Protein AF-A0A7S0L2I3-F1 (afdb_monomer)

Sequence (133 aa):
MQHALADGSLGLLPMLEPYPMIDAAAFERQWSSNMSRLLLLTAPLSGTQPPSPDDTEIALTHSGLMCIAAGAVGNTHKSYFAAQLRGSGEWLMLELLLVWEERHVQATFRSDSLSWLQPLADHFSPVLGRILG

Structure (mmCIF, N/CA/C/O backbone):
data_AF-A0A7S0L2I3-F1
#
_entry.id   AF-A0A7S0L2I3-F1
#
loop_
_atom_site.group_PDB
_atom_site.id
_atom_site.type_symbol
_atom_site.label_atom_id
_atom_site.label_alt_id
_atom_site.label_comp_id
_atom_site.label_asym_id
_atom_site.label_entity_id
_atom_site.label_seq_id
_atom_site.pdbx_PDB_ins_code
_atom_site.Cartn_x
_atom_site.Cartn_y
_atom_site.Cartn_z
_atom_site.occupancy
_atom_site.B_iso_or_equiv
_atom_site.auth_seq_id
_atom_site.auth_comp_id
_atom_site.auth_asym_id
_atom_site.auth_atom_id
_atom_site.pdbx_PDB_model_num
ATOM 1 N N . MET A 1 1 ? 41.884 10.324 9.939 1.00 45.31 1 MET A N 1
ATOM 2 C CA . MET A 1 1 ? 40.418 10.284 10.114 1.00 45.31 1 MET A CA 1
ATOM 3 C C . MET A 1 1 ? 39.819 11.340 9.209 1.00 45.31 1 MET A C 1
ATOM 5 O O . MET A 1 1 ? 39.859 12.513 9.547 1.00 45.31 1 MET A O 1
ATOM 9 N N . GLN A 1 2 ? 39.367 10.940 8.027 1.00 36.47 2 GLN A N 1
ATOM 10 C CA . GLN A 1 2 ? 38.611 11.799 7.123 1.00 36.47 2 GLN A CA 1
ATOM 11 C C . GLN A 1 2 ? 37.242 11.146 6.965 1.00 36.47 2 GLN A C 1
ATOM 13 O O . GLN A 1 2 ? 37.146 9.987 6.568 1.00 36.47 2 GLN A O 1
ATOM 18 N N . HIS A 1 3 ? 36.218 11.877 7.397 1.00 36.16 3 HIS A N 1
ATOM 19 C CA . HIS A 1 3 ? 34.817 11.549 7.191 1.00 36.16 3 HIS A CA 1
ATOM 20 C C . HIS A 1 3 ? 34.554 11.485 5.684 1.00 36.16 3 HIS A C 1
ATOM 22 O O . HIS A 1 3 ? 34.660 12.499 4.998 1.00 36.16 3 HIS A O 1
ATOM 28 N N . ALA A 1 4 ? 34.218 10.299 5.179 1.00 36.53 4 ALA A N 1
ATOM 29 C CA . ALA A 1 4 ? 33.563 10.175 3.889 1.00 36.53 4 ALA A CA 1
ATOM 30 C C . ALA A 1 4 ? 32.112 10.626 4.082 1.00 36.53 4 ALA A C 1
ATOM 32 O O . ALA A 1 4 ? 31.338 9.999 4.807 1.00 36.53 4 ALA A O 1
ATOM 33 N N . LEU A 1 5 ? 31.799 11.779 3.498 1.00 38.84 5 LEU A N 1
ATOM 34 C CA . LEU A 1 5 ? 30.451 12.296 3.339 1.00 38.84 5 LEU A CA 1
ATOM 35 C C . LEU A 1 5 ? 29.642 11.242 2.579 1.00 38.84 5 LEU A C 1
ATOM 37 O O . LEU A 1 5 ? 30.024 10.845 1.481 1.00 38.84 5 LEU A O 1
ATOM 41 N N . ALA A 1 6 ? 28.556 10.766 3.187 1.00 41.12 6 ALA A N 1
ATOM 42 C CA . ALA A 1 6 ? 27.534 10.035 2.462 1.00 41.12 6 ALA A CA 1
ATOM 43 C C . ALA A 1 6 ? 26.970 11.000 1.416 1.00 41.12 6 ALA A C 1
ATOM 45 O O . ALA A 1 6 ? 26.304 11.977 1.761 1.00 41.12 6 ALA A O 1
ATOM 46 N N . ASP A 1 7 ? 27.341 10.760 0.161 1.00 40.88 7 ASP A N 1
ATOM 47 C CA . ASP A 1 7 ? 26.858 11.481 -1.004 1.00 40.88 7 ASP A CA 1
ATOM 48 C C . ASP A 1 7 ? 25.332 11.404 -1.014 1.00 40.88 7 ASP A C 1
ATOM 50 O O . ASP A 1 7 ? 24.726 10.356 -1.257 1.00 40.88 7 ASP A O 1
ATOM 54 N N . GLY A 1 8 ? 24.713 12.532 -0.678 1.00 39.09 8 GLY A N 1
ATOM 55 C CA . GLY A 1 8 ? 23.286 12.738 -0.780 1.00 39.09 8 GLY A CA 1
ATOM 56 C C . GLY A 1 8 ? 22.892 12.730 -2.247 1.00 39.09 8 GLY A C 1
ATOM 57 O O . GLY A 1 8 ? 22.777 13.783 -2.870 1.00 39.09 8 GLY A O 1
ATOM 58 N N . SER A 1 9 ? 22.606 11.547 -2.788 1.00 41.06 9 SER A N 1
ATOM 59 C CA . SER A 1 9 ? 21.594 11.468 -3.830 1.00 41.06 9 SER A CA 1
ATOM 60 C C . SER A 1 9 ? 20.286 11.929 -3.200 1.00 41.06 9 SER A C 1
ATOM 62 O O . SER A 1 9 ? 19.519 11.135 -2.663 1.00 41.06 9 SER A O 1
ATOM 64 N N . LEU A 1 10 ? 19.988 13.221 -3.343 1.00 42.81 10 LEU A N 1
ATOM 65 C CA . LEU A 1 10 ? 18.621 13.675 -3.588 1.00 42.81 10 LEU A CA 1
ATOM 66 C C . LEU A 1 10 ? 18.194 13.089 -4.946 1.00 42.81 10 LEU A C 1
ATOM 68 O O . LEU A 1 10 ? 18.006 13.801 -5.929 1.00 42.81 10 LEU A O 1
ATOM 72 N N . GLY A 1 11 ? 18.177 11.758 -5.028 1.00 53.66 11 GLY A N 1
ATOM 73 C CA . GLY A 1 11 ? 17.755 11.016 -6.193 1.00 53.66 11 GLY A CA 1
ATOM 74 C C . GLY A 1 11 ? 16.285 11.321 -6.363 1.00 53.66 11 GLY A C 1
ATOM 75 O O . GLY A 1 11 ? 15.505 11.151 -5.426 1.00 53.66 11 GLY A O 1
ATOM 76 N N . LEU A 1 12 ? 15.923 11.841 -7.531 1.00 73.88 12 LEU A N 1
ATOM 77 C CA . LEU A 1 12 ? 14.529 12.009 -7.907 1.00 73.88 12 LEU A CA 1
ATOM 78 C C . LEU A 1 12 ? 13.804 10.691 -7.606 1.00 73.88 12 LEU A C 1
ATOM 80 O O . LEU A 1 12 ? 14.262 9.630 -8.036 1.00 73.88 12 LEU A O 1
ATOM 84 N N . LEU A 1 13 ? 12.720 10.762 -6.829 1.00 79.75 13 LEU A N 1
ATOM 85 C CA . LEU A 1 13 ? 11.869 9.600 -6.585 1.00 79.75 13 LEU A CA 1
ATOM 86 C C . LEU A 1 13 ? 11.476 8.983 -7.935 1.00 79.75 13 LEU A C 1
ATOM 88 O O . LEU A 1 13 ? 11.249 9.729 -8.898 1.00 79.75 13 LEU A O 1
ATOM 92 N N . PRO A 1 14 ? 11.398 7.645 -8.030 1.00 81.69 14 PRO A N 1
ATOM 93 C CA . PRO A 1 14 ? 11.017 7.011 -9.274 1.00 81.69 14 PRO A CA 1
ATOM 94 C C . PRO A 1 14 ? 9.600 7.466 -9.617 1.00 81.69 14 PRO A C 1
ATOM 96 O O . PRO A 1 14 ? 8.718 7.529 -8.758 1.00 81.69 14 PRO A O 1
ATOM 99 N N . MET A 1 15 ? 9.385 7.819 -10.882 1.00 89.38 15 MET A N 1
ATOM 100 C CA . MET A 1 15 ? 8.047 8.160 -11.345 1.00 89.38 15 MET A CA 1
ATOM 101 C C . MET A 1 15 ? 7.156 6.921 -11.271 1.00 89.38 15 MET A C 1
ATOM 103 O O . MET A 1 15 ? 7.608 5.817 -11.567 1.00 89.38 15 MET A O 1
ATOM 107 N N . LEU A 1 16 ? 5.884 7.108 -10.929 1.00 91.94 16 LEU A N 1
ATOM 108 C CA . LEU A 1 16 ? 4.892 6.039 -10.978 1.00 91.94 16 LEU A CA 1
ATOM 109 C C . LEU A 1 16 ? 4.230 5.986 -12.360 1.00 91.94 16 LEU A C 1
ATOM 111 O O . LEU A 1 16 ? 4.097 7.002 -13.064 1.00 91.94 16 LEU A O 1
ATOM 115 N N . GLU A 1 17 ? 3.826 4.790 -12.772 1.00 93.38 17 GLU A N 1
ATOM 116 C CA . GLU A 1 17 ? 2.924 4.631 -13.907 1.00 93.38 17 GLU A CA 1
ATOM 117 C C . GLU A 1 17 ? 1.564 5.268 -13.579 1.00 93.38 17 GLU A C 1
ATOM 119 O O . GLU A 1 17 ? 1.071 5.100 -12.466 1.00 93.38 17 GLU A O 1
ATOM 124 N N . PRO A 1 18 ? 0.949 6.021 -14.509 1.00 86.38 18 PRO A N 1
ATOM 125 C CA . PRO A 1 18 ? -0.292 6.744 -14.229 1.00 86.38 18 PRO A CA 1
ATOM 126 C C . PRO A 1 18 ? -1.515 5.820 -14.153 1.00 86.38 18 PRO A C 1
ATOM 128 O O . PRO A 1 18 ? -2.499 6.167 -13.509 1.00 86.38 18 PRO A O 1
ATOM 131 N N . TYR A 1 19 ? -1.456 4.660 -14.814 1.00 85.25 19 TYR A N 1
ATOM 132 C CA . TYR A 1 19 ? -2.542 3.680 -14.887 1.00 85.25 19 TYR A CA 1
ATOM 133 C C . TYR A 1 19 ? -1.976 2.254 -14.809 1.00 85.25 19 TYR A C 1
ATOM 135 O O . TYR A 1 19 ? -2.010 1.523 -15.804 1.00 85.25 19 TYR A O 1
ATOM 143 N N . PRO A 1 20 ? -1.381 1.859 -13.669 1.00 88.44 20 PRO A N 1
ATOM 144 C CA . PRO A 1 20 ? -0.903 0.497 -13.505 1.00 88.44 20 PRO A CA 1
ATOM 145 C C . PRO A 1 20 ? -2.100 -0.461 -13.542 1.00 88.44 20 PRO A C 1
ATOM 147 O O . PRO A 1 20 ? -3.135 -0.194 -12.939 1.00 88.44 20 PRO A O 1
ATOM 150 N N . MET A 1 21 ? -1.962 -1.579 -14.252 1.00 90.00 21 MET A N 1
ATOM 151 C CA . MET A 1 21 ? -3.016 -2.588 -14.367 1.00 90.00 21 MET A CA 1
ATOM 152 C C . MET A 1 21 ? -2.549 -3.874 -13.690 1.00 90.00 21 MET A C 1
ATOM 154 O O . MET A 1 21 ? -1.683 -4.575 -14.212 1.00 90.00 21 MET A O 1
ATOM 158 N N . ILE A 1 22 ? -3.126 -4.186 -12.531 1.00 93.56 22 ILE A N 1
ATOM 159 C CA . ILE A 1 22 ? -2.910 -5.448 -11.819 1.00 93.56 22 ILE A CA 1
ATOM 160 C C . ILE A 1 22 ? -4.251 -5.962 -11.294 1.00 93.56 22 ILE A C 1
ATOM 162 O O . ILE A 1 22 ? -5.024 -5.214 -10.700 1.00 93.56 22 ILE A O 1
ATOM 166 N N . ASP A 1 23 ? -4.555 -7.233 -11.555 1.00 94.25 23 ASP A N 1
ATOM 167 C CA . ASP A 1 23 ? -5.736 -7.882 -10.985 1.00 94.25 23 ASP A CA 1
ATOM 168 C C . ASP A 1 23 ? -5.452 -8.416 -9.570 1.00 94.25 23 ASP A C 1
ATOM 170 O O . ASP A 1 23 ? -4.298 -8.568 -9.162 1.00 94.25 23 ASP A O 1
ATOM 174 N N . ALA A 1 24 ? -6.507 -8.721 -8.811 1.00 94.06 24 ALA A N 1
ATOM 175 C CA . ALA A 1 24 ? -6.379 -9.177 -7.426 1.00 94.06 24 ALA A CA 1
ATOM 176 C C . ALA A 1 24 ? -5.544 -10.465 -7.282 1.00 94.06 24 ALA A C 1
ATOM 178 O O . ALA A 1 24 ? -4.769 -10.595 -6.336 1.00 94.06 24 ALA A O 1
ATOM 179 N N . ALA A 1 25 ? -5.646 -11.400 -8.231 1.00 95.94 25 ALA A N 1
ATOM 180 C CA . ALA A 1 25 ? -4.899 -12.655 -8.178 1.00 95.94 25 ALA A CA 1
ATOM 181 C C . ALA A 1 25 ? -3.407 -12.438 -8.481 1.00 95.94 25 ALA A C 1
ATOM 183 O O . ALA A 1 25 ? -2.543 -13.087 -7.892 1.00 95.94 25 ALA A O 1
ATOM 184 N N . ALA A 1 26 ? -3.084 -11.535 -9.407 1.00 95.06 26 ALA A N 1
ATOM 185 C CA . ALA A 1 26 ? -1.724 -11.104 -9.694 1.00 95.06 26 ALA A CA 1
ATOM 186 C C . ALA A 1 26 ? -1.123 -10.341 -8.512 1.00 95.06 26 ALA A C 1
ATOM 188 O O . ALA A 1 26 ? 0.011 -10.634 -8.132 1.00 95.06 26 ALA A O 1
ATOM 189 N N . PHE A 1 27 ? -1.896 -9.449 -7.887 1.00 96.00 27 PHE A N 1
ATOM 190 C CA . PHE A 1 27 ? -1.497 -8.766 -6.661 1.00 96.00 27 PHE A CA 1
ATOM 191 C C . PHE A 1 27 ? -1.168 -9.766 -5.552 1.00 96.00 27 PHE A C 1
ATOM 193 O O . PHE A 1 27 ? -0.095 -9.690 -4.968 1.00 96.00 27 PHE A O 1
ATOM 200 N N . GLU A 1 28 ? -2.034 -10.746 -5.290 1.00 95.81 28 GLU A N 1
ATOM 201 C CA . GLU A 1 28 ? -1.813 -11.738 -4.232 1.00 95.81 28 GLU A CA 1
ATOM 202 C C . GLU A 1 28 ? -0.553 -12.584 -4.471 1.00 95.81 28 GLU A C 1
ATOM 204 O O . GLU A 1 28 ? 0.225 -12.831 -3.539 1.00 95.81 28 GLU A O 1
ATOM 209 N N . ARG A 1 29 ? -0.299 -12.978 -5.727 1.00 94.94 29 ARG A N 1
ATOM 210 C CA . ARG A 1 29 ? 0.951 -13.654 -6.109 1.00 94.94 29 ARG A CA 1
ATOM 211 C C . ARG A 1 29 ? 2.167 -12.773 -5.825 1.00 94.94 29 ARG A C 1
ATOM 213 O O . ARG A 1 29 ? 3.109 -13.250 -5.193 1.00 94.94 29 ARG A O 1
ATOM 220 N N . GLN A 1 30 ? 2.123 -11.506 -6.238 1.00 93.38 30 GLN A N 1
ATOM 221 C CA . GLN A 1 30 ? 3.228 -10.561 -6.062 1.00 93.38 30 GLN A CA 1
ATOM 222 C C . GLN A 1 30 ? 3.472 -10.218 -4.590 1.00 93.38 30 GLN A C 1
ATOM 224 O O . GLN A 1 30 ? 4.609 -10.134 -4.120 1.00 93.38 30 GLN A O 1
ATOM 229 N N . TRP A 1 31 ? 2.395 -10.052 -3.830 1.00 93.69 31 TRP A N 1
ATOM 230 C CA . TRP A 1 31 ? 2.439 -9.823 -2.397 1.00 93.69 31 TRP A CA 1
ATOM 231 C C . TRP A 1 31 ? 3.146 -10.984 -1.706 1.00 93.69 31 TRP A C 1
ATOM 233 O O . TRP A 1 31 ? 4.085 -10.773 -0.935 1.00 93.69 31 TRP A O 1
ATOM 243 N N . SER A 1 32 ? 2.743 -12.214 -2.028 1.00 92.69 32 SER A N 1
ATOM 244 C CA . SER A 1 32 ? 3.279 -13.439 -1.432 1.00 92.69 32 SER A CA 1
ATOM 245 C C . SER A 1 32 ? 4.737 -13.711 -1.811 1.00 92.69 32 SER A C 1
ATOM 247 O O . SER A 1 32 ? 5.493 -14.214 -0.983 1.00 92.69 32 SER A O 1
ATOM 249 N N . SER A 1 33 ? 5.182 -13.344 -3.017 1.00 89.25 33 SER A N 1
ATOM 250 C CA . SER A 1 33 ? 6.585 -13.518 -3.419 1.00 89.25 33 SER A CA 1
ATOM 251 C C . SER A 1 33 ? 7.549 -12.564 -2.707 1.00 89.25 33 SER A C 1
ATOM 253 O O . SER A 1 33 ? 8.735 -12.864 -2.591 1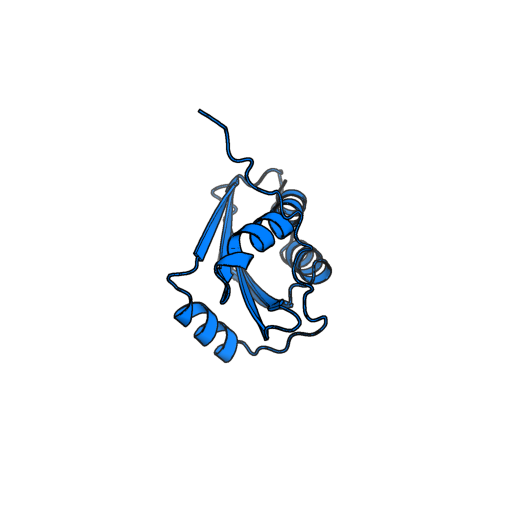.00 89.25 33 SER A O 1
ATOM 255 N N . ASN A 1 34 ? 7.052 -11.439 -2.186 1.00 83.81 34 ASN A N 1
ATOM 256 C CA . ASN A 1 34 ? 7.863 -10.373 -1.592 1.00 83.81 34 ASN A CA 1
ATOM 257 C C . ASN A 1 34 ? 7.903 -10.388 -0.053 1.00 83.81 34 ASN A C 1
ATOM 259 O O . ASN A 1 34 ? 8.139 -9.357 0.577 1.00 83.81 34 ASN A O 1
ATOM 263 N N . MET A 1 35 ? 7.706 -11.548 0.586 1.00 73.88 35 MET A N 1
ATOM 264 C CA . MET A 1 35 ? 7.694 -11.645 2.056 1.00 73.88 35 MET A CA 1
ATOM 265 C C . MET A 1 35 ? 9.004 -11.224 2.735 1.00 73.88 35 MET A C 1
ATOM 267 O O . MET A 1 35 ? 8.966 -10.807 3.883 1.00 73.88 35 MET A O 1
ATOM 271 N N . SER A 1 36 ? 10.156 -11.307 2.065 1.00 76.00 36 SER A N 1
ATOM 272 C CA . SER A 1 36 ? 11.451 -10.881 2.624 1.00 76.00 36 SER A CA 1
ATOM 273 C C . SER A 1 36 ? 11.785 -9.404 2.370 1.00 76.00 36 SER A C 1
ATOM 275 O O . SER A 1 36 ? 12.818 -8.926 2.833 1.00 76.00 36 SER A O 1
ATOM 277 N N . ARG A 1 37 ? 10.929 -8.676 1.640 1.00 86.06 37 ARG A N 1
ATOM 278 C CA . ARG A 1 37 ? 11.142 -7.286 1.204 1.00 86.06 37 ARG A CA 1
ATOM 279 C C . ARG A 1 37 ? 10.022 -6.397 1.731 1.00 86.06 37 ARG A C 1
ATOM 281 O O . ARG A 1 37 ? 9.261 -5.819 0.957 1.00 86.06 37 ARG A O 1
ATOM 288 N N . LEU A 1 38 ? 9.898 -6.354 3.057 1.00 93.50 38 LEU A N 1
ATOM 289 C CA . LEU A 1 38 ? 8.824 -5.650 3.750 1.00 93.50 38 LEU A CA 1
ATOM 290 C C . LEU A 1 38 ? 9.359 -4.507 4.612 1.00 93.50 38 LEU A C 1
ATOM 292 O O . LEU A 1 38 ? 10.423 -4.622 5.219 1.00 93.50 38 LEU A O 1
ATOM 296 N N . LEU A 1 39 ? 8.578 -3.438 4.705 1.00 94.69 39 LEU A N 1
ATOM 297 C CA . LEU A 1 39 ? 8.758 -2.376 5.684 1.00 94.69 39 LEU A CA 1
ATOM 298 C C . LEU A 1 39 ? 7.435 -2.159 6.416 1.00 94.69 39 LEU A C 1
ATOM 300 O O . LEU A 1 39 ? 6.394 -1.976 5.788 1.00 94.69 39 LEU A O 1
ATOM 304 N N . LEU A 1 40 ? 7.488 -2.195 7.744 1.00 94.56 40 LEU A N 1
ATOM 305 C CA . LEU A 1 40 ? 6.334 -2.020 8.613 1.00 94.56 40 LEU A CA 1
ATOM 306 C C . LEU A 1 40 ? 6.413 -0.663 9.304 1.00 94.56 40 LEU A C 1
ATOM 308 O O . LEU A 1 40 ? 7.375 -0.397 10.021 1.00 94.56 40 LEU A O 1
ATOM 312 N N . LEU A 1 41 ? 5.387 0.162 9.123 1.00 92.94 41 LEU A N 1
ATOM 313 C CA . LEU A 1 41 ? 5.205 1.410 9.851 1.00 92.94 41 LEU A CA 1
ATOM 314 C C . LEU A 1 41 ? 3.959 1.299 10.725 1.00 92.94 41 LEU A C 1
ATOM 316 O O . LEU A 1 41 ? 2.910 0.847 10.271 1.00 92.94 41 LEU A O 1
ATOM 320 N N . THR A 1 42 ? 4.069 1.734 11.974 1.00 92.06 42 THR A N 1
ATOM 321 C CA . THR A 1 42 ? 2.959 1.744 12.930 1.00 92.06 42 THR A CA 1
ATOM 322 C C . THR A 1 42 ? 2.868 3.104 13.593 1.00 92.06 42 THR A C 1
ATOM 324 O O . THR A 1 42 ? 3.894 3.668 13.975 1.00 92.06 42 THR A O 1
ATOM 327 N N . ALA A 1 43 ? 1.653 3.609 13.773 1.00 88.38 43 ALA A N 1
ATOM 328 C CA . ALA A 1 43 ? 1.412 4.870 14.460 1.00 88.38 43 ALA A CA 1
ATOM 329 C C . ALA A 1 43 ? 0.093 4.820 15.249 1.00 88.38 43 ALA A C 1
ATOM 331 O O . ALA A 1 43 ? -0.800 4.038 14.910 1.00 88.38 43 ALA A O 1
ATOM 332 N N . PRO A 1 44 ? -0.055 5.634 16.307 1.00 87.88 44 PRO A N 1
ATOM 333 C CA . PRO A 1 44 ? -1.358 5.858 16.913 1.00 87.88 44 PRO A CA 1
ATOM 334 C C . PRO A 1 44 ? -2.258 6.646 15.949 1.00 87.88 44 PRO A C 1
ATOM 336 O O . PRO A 1 44 ? -1.802 7.574 15.281 1.00 87.88 44 PRO A O 1
ATOM 339 N N . LEU A 1 45 ? -3.545 6.303 15.909 1.00 84.50 45 LEU A N 1
ATOM 340 C CA . LEU A 1 45 ? -4.567 7.114 15.251 1.00 84.50 45 LEU A CA 1
ATOM 341 C C . LEU A 1 45 ? -4.835 8.347 16.112 1.00 84.50 45 LEU A C 1
ATOM 343 O O . LEU A 1 45 ? -5.315 8.223 17.243 1.00 84.50 45 LEU A O 1
ATOM 347 N N . SER A 1 46 ? -4.537 9.528 15.576 1.00 74.88 46 SER A N 1
ATOM 348 C CA . SER A 1 46 ? -4.873 10.792 16.231 1.00 74.88 46 SER A CA 1
ATOM 349 C C . SER A 1 46 ? -6.200 11.294 15.659 1.00 74.88 46 SER A C 1
ATOM 351 O O . SER A 1 46 ? -6.494 11.110 14.485 1.00 74.88 46 SER A O 1
ATOM 353 N N . GLY A 1 47 ? -7.074 11.819 16.515 1.00 74.00 47 GLY A N 1
ATOM 354 C CA . GLY A 1 47 ? -8.429 12.226 16.129 1.00 74.00 47 GLY A CA 1
ATOM 355 C C . GLY A 1 47 ? -9.500 11.607 17.017 1.00 74.00 47 GLY A C 1
ATOM 356 O O . GLY A 1 47 ? -9.246 10.692 17.793 1.00 74.00 47 GLY A O 1
ATOM 357 N N . THR A 1 48 ? -10.721 12.128 16.966 1.00 71.50 48 THR A N 1
ATOM 358 C CA . THR A 1 48 ? -11.856 11.617 17.758 1.00 71.50 48 THR A CA 1
ATOM 359 C C . THR A 1 48 ? -12.752 10.674 16.962 1.00 71.50 48 THR A C 1
ATOM 361 O O . THR A 1 48 ? -13.497 9.908 17.573 1.00 71.50 48 THR A O 1
ATOM 364 N N . GLN A 1 49 ? -12.638 10.681 15.632 1.00 72.44 49 GLN A N 1
ATOM 365 C CA . GLN A 1 49 ? -13.410 9.857 14.702 1.00 72.44 49 GLN A CA 1
ATOM 366 C C . GLN A 1 49 ? -12.475 9.067 13.775 1.00 72.44 49 GLN A C 1
ATOM 368 O O . GLN A 1 49 ? -11.379 9.551 13.486 1.00 72.44 49 GLN A O 1
ATOM 373 N N . PRO A 1 50 ? -12.869 7.857 13.340 1.00 71.31 50 PRO A N 1
ATOM 374 C CA . PRO A 1 50 ? -12.080 7.104 12.381 1.00 71.31 50 PRO A CA 1
ATOM 375 C C . PRO A 1 50 ? -12.088 7.841 11.036 1.00 71.31 50 PRO A C 1
ATOM 377 O O . PRO A 1 50 ? -13.139 8.366 10.653 1.00 71.31 50 PRO A O 1
ATOM 380 N N . PRO A 1 51 ? -10.958 7.880 10.309 1.00 77.50 51 PRO A N 1
ATOM 381 C CA . PRO A 1 51 ? -10.965 8.375 8.941 1.00 77.50 51 PRO A CA 1
ATOM 382 C C . PRO A 1 51 ? -11.921 7.518 8.113 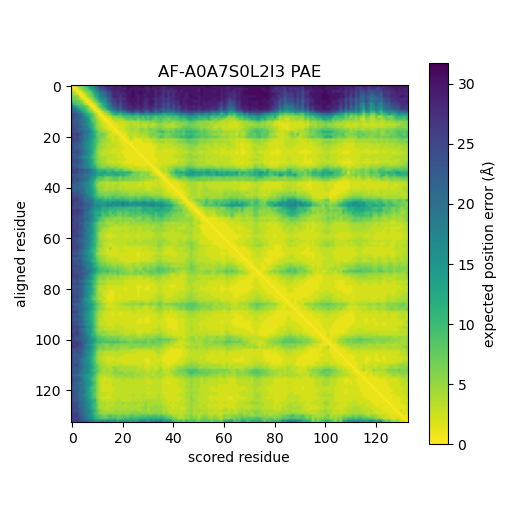1.00 77.50 51 PRO A C 1
ATOM 384 O O . PRO A 1 51 ? -11.987 6.295 8.288 1.00 77.50 51 PRO A O 1
ATOM 387 N N . SER A 1 52 ? -12.672 8.160 7.218 1.00 81.31 52 SER A N 1
ATOM 388 C CA . SER A 1 52 ? -13.514 7.418 6.288 1.00 81.31 52 SER A CA 1
ATOM 389 C C . SER A 1 52 ? -12.623 6.516 5.422 1.00 81.31 52 SER A C 1
ATOM 391 O O . SER A 1 52 ? -11.585 6.980 4.926 1.00 81.31 52 SER A O 1
ATOM 393 N N . PRO A 1 53 ? -13.001 5.241 5.217 1.00 78.69 53 PRO A N 1
ATOM 394 C CA . PRO A 1 53 ? -12.386 4.384 4.210 1.00 78.69 53 PRO A CA 1
ATOM 395 C C . PRO A 1 53 ? -12.240 5.081 2.854 1.00 78.69 53 PRO A C 1
ATOM 397 O O . PRO A 1 53 ? -11.155 5.064 2.272 1.00 78.69 53 PRO A O 1
ATOM 400 N N . ASP A 1 54 ? -13.295 5.776 2.422 1.00 85.06 54 ASP A N 1
ATOM 401 C CA . ASP A 1 54 ? -13.348 6.469 1.134 1.00 85.06 54 ASP A CA 1
ATOM 402 C C . ASP A 1 54 ? -12.333 7.617 1.072 1.00 85.06 54 ASP A C 1
ATOM 404 O O . ASP A 1 54 ? -11.600 7.748 0.095 1.00 85.06 54 ASP A O 1
ATOM 408 N N . ASP A 1 55 ? -12.219 8.416 2.137 1.00 85.88 55 ASP A N 1
ATOM 409 C CA . ASP A 1 55 ? -11.262 9.531 2.192 1.00 85.88 55 ASP A CA 1
ATOM 410 C C . ASP A 1 55 ? -9.815 9.023 2.159 1.00 85.88 55 ASP A C 1
ATOM 412 O O . ASP A 1 55 ? -8.948 9.605 1.501 1.00 85.88 55 ASP A O 1
ATOM 416 N N . THR A 1 56 ? -9.561 7.905 2.845 1.00 85.69 56 THR A N 1
ATOM 417 C CA . THR A 1 56 ? -8.251 7.244 2.867 1.00 85.69 56 THR A CA 1
ATOM 418 C C . THR A 1 56 ? -7.880 6.728 1.479 1.00 85.69 56 THR A C 1
ATOM 420 O O . THR A 1 56 ? -6.759 6.944 1.012 1.00 85.69 56 THR A O 1
ATOM 423 N N . GLU A 1 57 ? -8.822 6.072 0.803 1.00 89.88 57 GLU A N 1
ATOM 424 C CA . GLU A 1 57 ? -8.644 5.581 -0.559 1.00 89.88 57 GLU A CA 1
ATOM 425 C C . GLU A 1 57 ? -8.404 6.729 -1.545 1.00 89.88 57 GLU A C 1
ATOM 427 O O . GLU A 1 57 ? -7.427 6.698 -2.295 1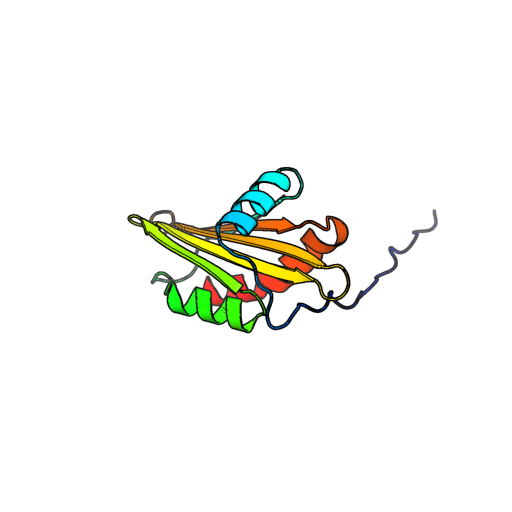.00 89.88 57 GLU A O 1
ATOM 432 N N . ILE A 1 58 ? -9.236 7.772 -1.520 1.00 90.06 58 ILE A N 1
ATOM 433 C CA . ILE A 1 58 ? -9.116 8.942 -2.400 1.00 90.06 58 ILE A CA 1
ATOM 434 C C . ILE A 1 58 ? -7.754 9.625 -2.222 1.00 90.06 58 ILE A C 1
ATOM 436 O O . ILE A 1 58 ? -7.087 9.967 -3.198 1.00 90.06 58 ILE A O 1
ATOM 440 N N . ALA A 1 59 ? -7.295 9.812 -0.986 1.00 90.12 59 ALA A N 1
ATOM 441 C CA . ALA A 1 59 ? -6.020 10.473 -0.728 1.00 90.12 59 ALA A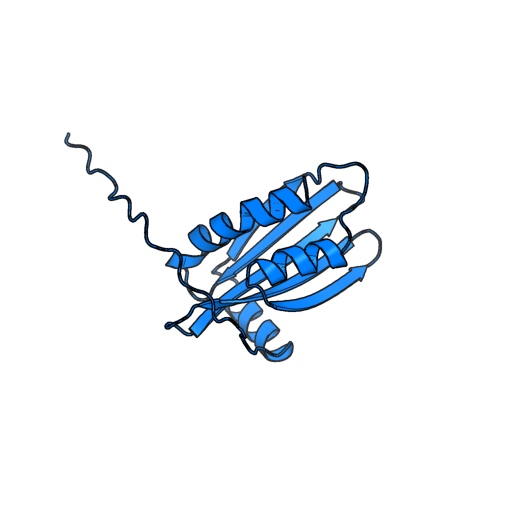 CA 1
ATOM 442 C C . ALA A 1 59 ? -4.814 9.656 -1.232 1.00 90.12 59 ALA A C 1
ATOM 444 O O . ALA A 1 59 ? -3.873 10.215 -1.810 1.00 90.12 59 ALA A O 1
ATOM 445 N N . LEU A 1 60 ? -4.842 8.333 -1.053 1.00 91.50 60 LEU A N 1
ATOM 446 C CA . LEU A 1 60 ? -3.782 7.443 -1.530 1.00 91.50 60 LEU A CA 1
ATOM 447 C C . LEU A 1 60 ? -3.804 7.289 -3.054 1.00 91.50 60 LEU A C 1
ATOM 449 O O . LEU A 1 60 ? -2.746 7.290 -3.686 1.00 91.50 60 LEU A O 1
ATOM 453 N N . THR A 1 61 ? -4.991 7.247 -3.657 1.00 91.81 61 THR A N 1
ATOM 454 C CA . THR A 1 61 ? -5.137 7.176 -5.115 1.00 91.81 61 THR A CA 1
ATOM 455 C C . THR A 1 61 ? -4.712 8.460 -5.816 1.00 91.81 61 THR A C 1
ATOM 457 O O . THR A 1 61 ? -3.960 8.411 -6.789 1.00 91.81 61 THR A O 1
ATOM 460 N N . HIS A 1 62 ? -5.051 9.629 -5.265 1.00 90.50 62 HIS A N 1
ATOM 461 C CA . HIS A 1 62 ? -4.517 10.913 -5.733 1.00 90.50 62 HIS A CA 1
ATOM 462 C C . HIS A 1 62 ? -2.992 11.028 -5.601 1.00 90.50 62 HIS A C 1
ATOM 464 O O . HIS A 1 62 ? -2.375 11.827 -6.304 1.00 90.50 62 HIS A O 1
ATOM 470 N N . SER A 1 63 ? -2.377 10.225 -4.731 1.00 89.25 63 SER A N 1
ATOM 471 C CA . SER A 1 63 ? -0.921 10.147 -4.576 1.00 89.25 63 SER A CA 1
ATOM 472 C C . SER A 1 63 ? -0.265 9.145 -5.542 1.00 89.25 63 SER A C 1
ATOM 474 O O . SER A 1 63 ? 0.940 8.922 -5.467 1.00 89.25 63 SER A O 1
ATOM 476 N N . GLY A 1 64 ? -1.034 8.556 -6.465 1.00 90.75 64 GLY A N 1
ATOM 477 C CA . GLY A 1 64 ? -0.540 7.663 -7.516 1.00 90.75 64 GLY A CA 1
ATOM 478 C C . GLY A 1 64 ? -0.614 6.172 -7.189 1.00 90.75 64 GLY A C 1
ATOM 479 O O . GLY A 1 64 ? -0.079 5.367 -7.949 1.00 90.75 64 GLY A O 1
ATOM 480 N N . LEU A 1 65 ? -1.260 5.786 -6.084 1.00 93.69 65 LEU A N 1
ATOM 481 C CA . LEU A 1 65 ? -1.569 4.382 -5.812 1.00 93.69 65 LEU A CA 1
ATOM 482 C C . LEU A 1 65 ? -2.878 3.957 -6.497 1.00 93.69 65 LEU A C 1
ATOM 484 O O . LEU A 1 65 ? -3.776 4.755 -6.733 1.00 93.69 65 LEU A O 1
ATOM 488 N N . MET A 1 66 ? -3.023 2.671 -6.775 1.00 94.94 66 MET A N 1
ATOM 489 C CA . MET A 1 66 ? -4.272 2.044 -7.197 1.00 94.94 66 MET A CA 1
ATOM 490 C C . MET A 1 66 ? -4.830 1.235 -6.027 1.00 94.94 66 MET A C 1
ATOM 492 O O . MET A 1 66 ? -4.098 0.429 -5.454 1.00 94.94 66 MET A O 1
ATOM 496 N N . CYS A 1 67 ? -6.108 1.416 -5.682 1.00 94.69 67 CYS A N 1
ATOM 497 C CA . CYS A 1 67 ? -6.795 0.543 -4.726 1.00 94.69 67 CYS A CA 1
ATOM 498 C C . CYS A 1 67 ? -7.113 -0.805 -5.390 1.00 94.69 67 CYS A C 1
ATOM 500 O O . CYS A 1 67 ? -7.698 -0.847 -6.472 1.00 94.69 67 CYS A O 1
ATOM 502 N N . ILE A 1 68 ? -6.702 -1.903 -4.756 1.00 95.81 68 ILE A N 1
ATOM 503 C CA . ILE A 1 68 ? -6.934 -3.277 -5.227 1.00 95.81 68 ILE A CA 1
ATOM 504 C C . ILE A 1 68 ? -8.138 -3.888 -4.517 1.00 95.81 68 ILE A C 1
ATOM 506 O O . ILE A 1 68 ? -8.972 -4.542 -5.140 1.00 95.81 68 ILE A O 1
ATOM 510 N N . ALA A 1 69 ? -8.210 -3.690 -3.203 1.00 93.88 69 ALA A N 1
ATOM 511 C CA . ALA A 1 69 ? -9.301 -4.158 -2.367 1.00 93.88 69 ALA A CA 1
ATOM 512 C C . ALA A 1 69 ? -9.363 -3.326 -1.087 1.00 93.88 69 ALA A C 1
ATOM 514 O O . ALA A 1 69 ? -8.330 -2.997 -0.508 1.00 93.88 69 ALA A O 1
ATOM 515 N N . ALA A 1 70 ? -10.570 -3.055 -0.607 1.00 93.38 70 ALA A N 1
ATOM 516 C CA . ALA A 1 70 ? -10.818 -2.437 0.686 1.00 93.38 70 ALA A CA 1
ATOM 517 C C . ALA A 1 70 ? -12.012 -3.123 1.354 1.00 93.38 70 ALA A C 1
ATOM 519 O O . ALA A 1 70 ? -12.927 -3.605 0.683 1.00 93.38 70 ALA A O 1
ATOM 520 N N . GLY A 1 71 ? -11.992 -3.207 2.679 1.00 91.44 71 GLY A N 1
ATOM 521 C CA . GLY A 1 71 ? -13.068 -3.822 3.438 1.00 91.44 71 GLY A CA 1
ATOM 522 C C . GLY A 1 71 ? -12.950 -3.567 4.932 1.00 91.44 71 GLY A C 1
ATOM 523 O O . GLY A 1 71 ? -11.877 -3.272 5.457 1.00 91.44 71 GLY A O 1
ATOM 524 N N . ALA A 1 72 ? -14.073 -3.708 5.628 1.00 89.62 72 ALA A N 1
ATOM 525 C CA . ALA A 1 72 ? -14.144 -3.576 7.075 1.00 89.62 72 ALA A CA 1
ATOM 526 C C . ALA A 1 72 ? -14.708 -4.850 7.707 1.00 89.62 72 ALA A C 1
ATOM 528 O O . ALA A 1 72 ? -15.677 -5.430 7.214 1.00 89.62 72 ALA A O 1
ATOM 529 N N . VAL A 1 73 ? -14.112 -5.266 8.823 1.00 86.19 73 VAL A N 1
ATOM 530 C CA . VAL A 1 73 ? -14.598 -6.355 9.672 1.00 86.19 73 VAL A CA 1
ATOM 531 C C . VAL A 1 73 ? -14.567 -5.866 11.117 1.00 86.19 73 VAL A C 1
ATOM 533 O O . VAL A 1 73 ? -13.500 -5.673 11.697 1.00 86.19 73 VAL A O 1
ATOM 536 N N . GLY A 1 74 ? -15.745 -5.642 11.702 1.00 87.38 74 GLY A N 1
ATOM 537 C CA . GLY A 1 74 ? -15.859 -5.077 13.050 1.00 87.38 74 GLY A CA 1
ATOM 538 C C . GLY A 1 74 ? -15.220 -3.687 13.145 1.00 87.38 74 GLY A C 1
ATOM 539 O O . GLY A 1 74 ? -15.543 -2.803 12.357 1.00 87.38 74 GLY A O 1
ATOM 540 N N . ASN A 1 75 ? -14.296 -3.515 14.095 1.00 88.19 75 ASN A N 1
ATOM 541 C CA . ASN A 1 75 ? -13.562 -2.264 14.337 1.00 88.19 75 ASN A CA 1
ATOM 542 C C . ASN A 1 75 ? -12.279 -2.134 13.498 1.00 88.19 75 ASN A C 1
ATOM 544 O O . ASN A 1 75 ? -11.449 -1.260 13.765 1.00 88.19 75 ASN A O 1
ATOM 548 N N . THR A 1 76 ? -12.093 -3.014 12.516 1.00 90.44 76 THR A N 1
ATOM 549 C CA . THR A 1 76 ? -10.891 -3.074 11.694 1.00 90.44 76 THR A CA 1
ATOM 550 C C . THR A 1 76 ? -11.228 -2.777 10.243 1.00 90.44 76 THR A C 1
ATOM 552 O O . THR A 1 76 ? -12.021 -3.487 9.626 1.00 90.44 76 THR A O 1
ATOM 555 N N . HIS A 1 77 ? -10.588 -1.757 9.684 1.00 91.69 77 HIS A N 1
ATOM 556 C CA . HIS A 1 77 ? -10.590 -1.495 8.252 1.00 91.69 77 HIS A CA 1
ATOM 557 C C . HIS A 1 77 ? -9.260 -1.938 7.649 1.00 91.69 77 HIS A C 1
ATOM 559 O O . HIS A 1 77 ? -8.195 -1.668 8.207 1.00 91.69 77 HIS A O 1
ATO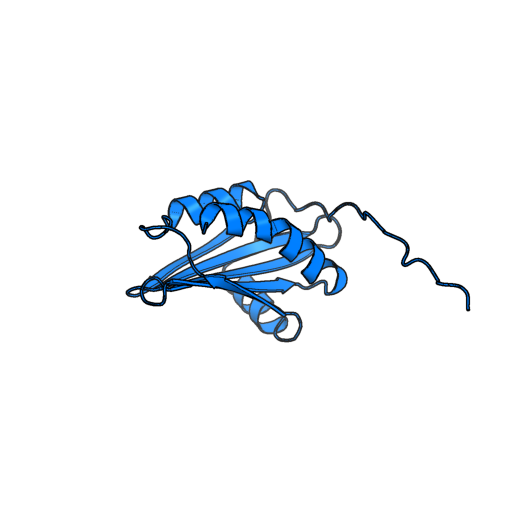M 565 N N . LYS A 1 78 ? -9.324 -2.623 6.511 1.00 94.00 78 LYS A N 1
ATOM 566 C CA . LYS A 1 78 ? -8.160 -3.127 5.797 1.00 94.00 78 LYS A CA 1
ATOM 567 C C . LYS A 1 78 ? -8.260 -2.777 4.322 1.00 94.00 78 LYS A C 1
ATOM 569 O O . LYS A 1 78 ? -9.273 -3.064 3.689 1.00 94.00 78 LYS A O 1
ATOM 574 N N . SER A 1 79 ? -7.197 -2.211 3.772 1.00 95.06 79 SER A N 1
ATOM 575 C CA . SER A 1 79 ? -7.102 -1.893 2.351 1.00 95.06 79 SER A CA 1
ATOM 576 C C . SER A 1 79 ? -5.748 -2.267 1.764 1.00 95.06 79 SER A C 1
ATOM 578 O O . SER A 1 79 ? -4.724 -2.296 2.446 1.00 95.06 79 SER A O 1
ATOM 580 N N . TYR A 1 80 ? -5.770 -2.591 0.478 1.00 96.06 80 TYR A N 1
ATOM 581 C CA . TYR A 1 80 ? -4.633 -3.015 -0.317 1.00 96.06 80 TYR A CA 1
ATOM 582 C C . TYR A 1 80 ? -4.471 -2.079 -1.498 1.00 96.06 80 TYR A C 1
ATOM 584 O O . TYR A 1 80 ? -5.416 -1.860 -2.256 1.00 96.06 80 TYR A O 1
ATOM 592 N N . PHE A 1 81 ? -3.257 -1.577 -1.677 1.00 96.31 81 PHE A N 1
ATOM 593 C CA . PHE A 1 81 ? -2.900 -0.685 -2.763 1.00 96.31 81 PHE A CA 1
ATOM 594 C C . PHE A 1 81 ? -1.662 -1.182 -3.501 1.00 96.31 81 PHE A C 1
ATOM 596 O O . PHE A 1 81 ? -0.814 -1.871 -2.928 1.00 96.31 81 PHE A O 1
ATOM 603 N N . ALA A 1 82 ? -1.531 -0.780 -4.760 1.00 96.81 82 ALA A N 1
ATOM 604 C CA . ALA A 1 82 ? -0.351 -1.040 -5.571 1.00 96.81 82 ALA A CA 1
ATOM 605 C C . ALA A 1 82 ? 0.031 0.177 -6.420 1.00 96.81 82 ALA A C 1
ATOM 607 O O . ALA A 1 82 ? -0.817 0.981 -6.791 1.00 96.81 82 ALA A O 1
ATOM 608 N N . ALA A 1 83 ? 1.306 0.287 -6.766 1.00 95.88 83 ALA A N 1
ATOM 609 C CA . ALA A 1 83 ? 1.802 1.183 -7.799 1.00 95.88 83 ALA A CA 1
ATOM 610 C C . ALA A 1 83 ? 2.947 0.515 -8.555 1.00 95.88 83 ALA A C 1
ATOM 612 O O . ALA A 1 83 ? 3.688 -0.289 -7.990 1.00 95.88 83 ALA A O 1
ATOM 613 N N . GLN A 1 84 ? 3.098 0.861 -9.830 1.00 95.25 84 GLN A N 1
ATOM 614 C CA . GLN A 1 84 ? 4.190 0.368 -10.660 1.00 95.25 84 GLN A CA 1
ATOM 615 C C . GLN A 1 84 ? 5.207 1.483 -10.900 1.00 95.25 84 GLN A C 1
ATOM 617 O O . GL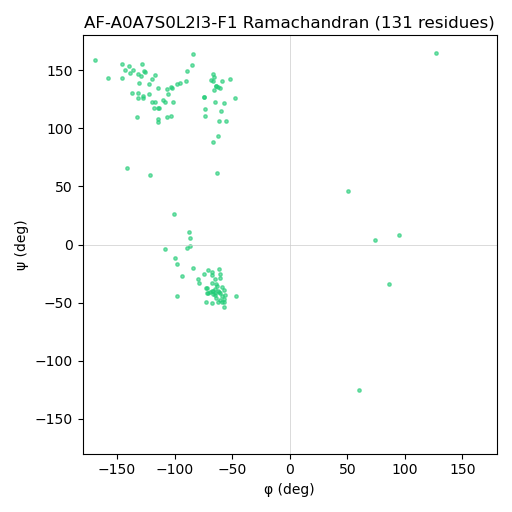N A 1 84 ? 4.833 2.611 -11.227 1.00 95.25 84 GLN A O 1
ATOM 622 N N . LEU A 1 85 ? 6.490 1.173 -10.740 1.00 92.56 85 LEU A N 1
ATOM 623 C CA . LEU A 1 85 ? 7.587 2.087 -11.023 1.00 92.56 85 LEU A CA 1
ATOM 624 C C . LEU A 1 85 ? 7.772 2.207 -12.540 1.00 92.56 85 LEU A C 1
ATOM 626 O O . LEU A 1 85 ? 7.957 1.212 -13.248 1.00 92.56 85 LEU A O 1
ATOM 630 N N . ARG A 1 86 ? 7.772 3.444 -13.039 1.00 91.44 86 ARG A N 1
ATOM 631 C CA . ARG A 1 86 ? 7.962 3.744 -14.457 1.00 91.44 86 ARG A CA 1
ATOM 632 C C . ARG A 1 86 ? 9.366 3.367 -14.906 1.00 91.44 86 ARG A C 1
ATOM 634 O O . ARG A 1 86 ? 10.359 3.733 -14.281 1.00 91.44 86 ARG A O 1
ATOM 641 N N . GLY A 1 87 ? 9.446 2.674 -16.036 1.00 89.25 87 GLY A N 1
ATOM 642 C CA . GLY A 1 87 ? 10.704 2.271 -16.667 1.00 89.25 87 GLY A CA 1
ATOM 643 C C . GLY A 1 87 ? 11.288 0.950 -16.157 1.00 89.25 87 GLY A C 1
ATOM 644 O O . GLY A 1 87 ? 11.849 0.222 -16.972 1.00 89.25 87 GLY A O 1
ATOM 645 N N . SER A 1 88 ? 11.131 0.600 -14.872 1.00 89.81 88 SER A N 1
ATOM 646 C CA . SER A 1 88 ? 11.549 -0.719 -14.356 1.00 89.81 88 SER A CA 1
ATOM 647 C C . SER A 1 88 ? 10.424 -1.756 -14.354 1.00 89.81 88 SER A C 1
ATOM 649 O O . SER A 1 88 ? 10.702 -2.947 -14.468 1.00 89.81 88 SER A O 1
ATOM 651 N N . GLY A 1 89 ? 9.161 -1.326 -14.249 1.00 90.62 89 GLY A N 1
ATOM 652 C CA . GLY A 1 89 ? 8.006 -2.224 -14.158 1.00 90.62 89 GLY A CA 1
ATOM 653 C C . GLY A 1 89 ? 7.857 -2.917 -12.798 1.00 90.62 89 GLY A C 1
ATOM 654 O O . GLY A 1 89 ? 6.951 -3.735 -12.636 1.00 90.62 89 GLY A O 1
ATOM 655 N N . GLU A 1 90 ? 8.723 -2.588 -11.840 1.00 92.50 90 GLU A N 1
ATOM 656 C CA . GLU A 1 90 ? 8.705 -3.093 -10.467 1.00 92.50 90 GLU A CA 1
ATOM 657 C C . GLU A 1 90 ? 7.470 -2.594 -9.711 1.00 92.50 90 GLU A C 1
ATOM 659 O O . GLU A 1 90 ? 7.009 -1.471 -9.924 1.00 92.50 90 GLU A O 1
ATOM 664 N N . TRP A 1 91 ? 6.951 -3.412 -8.799 1.00 94.56 91 TRP A N 1
ATOM 665 C CA . TRP A 1 91 ? 5.786 -3.072 -7.992 1.00 94.56 91 TRP A CA 1
ATOM 666 C C . TRP A 1 91 ? 6.165 -2.564 -6.606 1.00 94.56 91 TRP A C 1
ATOM 668 O O . TRP A 1 91 ? 7.006 -3.147 -5.922 1.00 94.56 91 TRP A O 1
ATOM 678 N N . LEU A 1 92 ? 5.463 -1.521 -6.170 1.00 95.25 92 LEU A N 1
ATOM 679 C CA . LEU A 1 92 ? 5.266 -1.154 -4.774 1.00 95.25 92 LEU A CA 1
ATOM 680 C C . LEU A 1 92 ? 3.856 -1.591 -4.367 1.00 95.25 92 LEU A C 1
ATOM 682 O O . LEU A 1 92 ? 2.891 -1.338 -5.081 1.00 95.25 92 LEU A O 1
ATOM 686 N N . MET A 1 93 ? 3.724 -2.211 -3.203 1.00 96.75 93 MET A N 1
ATOM 687 C CA . MET A 1 93 ? 2.453 -2.648 -2.637 1.00 96.75 93 MET A CA 1
ATOM 688 C C . MET A 1 93 ? 2.328 -2.143 -1.203 1.00 96.75 93 MET A C 1
ATOM 690 O O . MET A 1 93 ? 3.316 -2.103 -0.469 1.00 96.75 93 MET A O 1
ATOM 694 N N . LEU A 1 94 ? 1.112 -1.797 -0.798 1.00 96.75 94 LEU A N 1
ATOM 695 C CA . LEU A 1 94 ? 0.788 -1.313 0.539 1.00 96.75 94 LEU A CA 1
ATOM 696 C C . LEU A 1 94 ? -0.428 -2.074 1.070 1.00 96.75 94 LEU A C 1
ATOM 698 O O . LEU A 1 94 ? -1.479 -2.083 0.440 1.00 96.75 94 LEU A O 1
ATOM 702 N N . GLU A 1 95 ? -0.294 -2.669 2.248 1.00 96.69 95 GLU A N 1
ATOM 703 C CA . GLU A 1 95 ? -1.424 -3.069 3.086 1.00 96.69 95 GLU A CA 1
ATOM 704 C C . GLU A 1 95 ? -1.583 -2.030 4.195 1.00 96.69 95 GLU A C 1
ATOM 706 O O . GLU A 1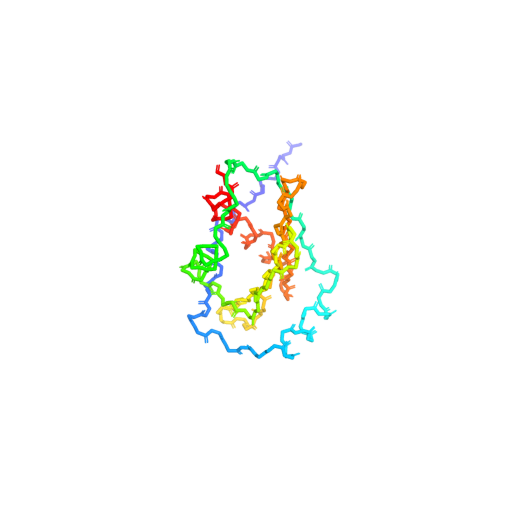 95 ? -0.648 -1.792 4.962 1.00 96.69 95 GLU A O 1
ATOM 711 N N . LEU A 1 96 ? -2.759 -1.419 4.283 1.00 94.94 96 LEU A N 1
ATOM 712 C CA . LEU A 1 96 ? -3.118 -0.484 5.336 1.00 94.94 96 LEU A CA 1
ATOM 713 C C . LEU A 1 96 ? -4.162 -1.131 6.245 1.00 94.94 96 LEU A C 1
ATOM 715 O O . LEU A 1 96 ? -5.218 -1.564 5.789 1.00 94.94 96 LEU A O 1
ATOM 719 N N . LEU A 1 97 ? -3.860 -1.183 7.536 1.00 93.94 97 LEU A N 1
ATOM 720 C CA . LEU A 1 97 ? -4.726 -1.707 8.579 1.00 93.94 97 LEU A CA 1
ATOM 721 C C . LEU A 1 97 ? -5.020 -0.594 9.583 1.00 93.94 97 LEU A C 1
ATOM 723 O O . LEU A 1 97 ? -4.105 -0.031 10.178 1.00 93.94 97 LEU A O 1
ATOM 727 N N . LEU A 1 98 ? -6.297 -0.294 9.778 1.00 91.12 98 LEU A N 1
ATOM 728 C CA . LEU A 1 98 ? -6.789 0.670 10.754 1.00 91.12 98 LEU A CA 1
ATOM 729 C C . LEU A 1 98 ? -7.588 -0.099 11.800 1.00 91.12 98 LEU A C 1
ATOM 731 O O . LEU A 1 98 ? -8.607 -0.703 11.468 1.00 91.12 98 LEU A O 1
ATOM 735 N N . VAL A 1 99 ? -7.146 -0.083 13.053 1.00 90.81 99 VAL A N 1
ATOM 736 C CA . VAL A 1 99 ? -7.838 -0.745 14.163 1.00 90.81 99 VAL A CA 1
ATOM 737 C C . VAL A 1 99 ? -8.323 0.321 15.126 1.00 90.81 99 VAL A C 1
ATOM 739 O O . VAL A 1 99 ? -7.555 0.939 15.863 1.00 90.81 99 VAL A O 1
ATOM 742 N N . TRP A 1 100 ? -9.629 0.561 15.090 1.00 84.69 100 TRP A N 1
ATOM 743 C CA . TRP A 1 100 ? -10.230 1.697 15.771 1.00 84.69 100 TRP A CA 1
ATOM 744 C C . TRP A 1 100 ? -10.257 1.543 17.290 1.00 84.69 100 TRP A C 1
ATOM 746 O O . TRP A 1 100 ? -9.958 2.488 18.014 1.00 84.69 100 TRP A O 1
ATOM 756 N N . GLU A 1 101 ? -10.584 0.349 17.774 1.00 87.38 101 GLU A N 1
ATOM 757 C CA . GLU A 1 101 ? -10.687 0.061 19.207 1.00 87.38 101 GLU A CA 1
ATOM 758 C C . GLU A 1 101 ? -9.358 0.291 19.934 1.00 87.38 101 GLU A C 1
ATOM 760 O O . GLU A 1 101 ? -9.313 0.923 20.986 1.00 87.38 101 GLU A O 1
ATOM 765 N N . GLU A 1 102 ? -8.266 -0.136 19.306 1.00 87.88 102 GLU A N 1
ATOM 766 C CA . GLU A 1 102 ? -6.902 0.036 19.804 1.00 87.88 102 GLU A CA 1
ATOM 767 C C . GLU A 1 102 ? -6.279 1.374 19.388 1.00 87.88 102 GLU A C 1
ATOM 769 O O . GLU A 1 102 ? -5.144 1.667 19.760 1.00 87.88 102 GLU A O 1
ATOM 774 N N . ARG A 1 103 ? -7.014 2.191 18.619 1.00 88.62 103 ARG A N 1
ATOM 775 C CA . ARG A 1 103 ? -6.558 3.482 18.091 1.00 88.62 103 ARG A CA 1
ATOM 776 C C . ARG A 1 103 ? -5.197 3.371 17.397 1.00 88.62 103 ARG A C 1
ATOM 778 O O . ARG A 1 103 ? -4.324 4.207 17.619 1.00 88.62 103 ARG A O 1
ATOM 785 N N . HIS A 1 104 ? -5.011 2.358 16.553 1.00 90.44 104 HIS A N 1
ATOM 786 C CA . HIS A 1 104 ? -3.737 2.119 15.879 1.00 90.44 104 HIS A CA 1
ATOM 787 C C . HIS A 1 104 ? -3.887 2.006 14.363 1.00 90.44 104 HIS A C 1
ATOM 789 O O . HIS A 1 104 ? -4.904 1.546 13.839 1.00 90.44 104 HIS A O 1
ATOM 795 N N . VAL A 1 105 ? -2.835 2.411 13.658 1.00 91.25 105 VAL A N 1
ATOM 796 C CA . VAL A 1 105 ? -2.647 2.158 12.232 1.00 91.25 105 VAL A CA 1
ATOM 797 C C . VAL A 1 105 ? -1.373 1.358 12.009 1.00 91.25 105 VAL A C 1
ATOM 799 O O . VAL A 1 105 ? -0.347 1.588 12.655 1.00 91.25 105 VAL A O 1
ATOM 802 N N . GLN A 1 106 ? -1.438 0.442 11.053 1.00 93.75 106 GLN A N 1
ATOM 803 C CA . GLN A 1 106 ? -0.302 -0.282 10.523 1.00 93.75 106 GLN A CA 1
ATOM 804 C C . GLN A 1 106 ? -0.283 -0.151 8.997 1.00 93.75 106 GLN A C 1
ATOM 806 O O . GLN A 1 106 ? -1.253 -0.483 8.323 1.00 93.75 106 GLN A O 1
ATOM 811 N N . ALA A 1 107 ? 0.842 0.298 8.451 1.00 95.25 107 ALA A N 1
ATOM 812 C CA . ALA A 1 107 ? 1.122 0.319 7.024 1.00 95.25 107 ALA A CA 1
ATOM 813 C C . ALA A 1 107 ? 2.259 -0.665 6.731 1.00 95.25 107 ALA A C 1
ATOM 815 O O . ALA A 1 107 ? 3.374 -0.515 7.228 1.00 95.25 107 ALA A O 1
ATOM 816 N N . THR A 1 108 ? 1.973 -1.692 5.940 1.00 96.69 108 THR A N 1
ATOM 817 C CA . THR A 1 108 ? 2.961 -2.676 5.493 1.00 96.69 108 THR A CA 1
ATOM 818 C C . THR A 1 108 ? 3.267 -2.435 4.028 1.00 96.69 108 THR A C 1
ATOM 820 O O . THR A 1 108 ? 2.440 -2.716 3.163 1.00 96.69 108 THR A O 1
ATOM 823 N N . PHE A 1 109 ? 4.467 -1.944 3.750 1.00 96.25 109 PHE A N 1
ATOM 824 C CA . PHE A 1 109 ? 4.974 -1.782 2.398 1.00 96.25 109 PHE A CA 1
ATOM 825 C C . PHE A 1 109 ? 5.716 -3.040 1.964 1.00 96.25 109 PHE A C 1
ATOM 827 O O . PHE A 1 109 ? 6.469 -3.630 2.741 1.00 96.25 109 PHE A O 1
ATOM 834 N N . ARG A 1 110 ? 5.537 -3.426 0.705 1.00 95.94 110 ARG A N 1
ATOM 835 C CA . ARG A 1 110 ? 6.352 -4.427 0.016 1.00 95.94 110 ARG A CA 1
ATOM 836 C C . ARG A 1 110 ? 6.771 -3.885 -1.335 1.00 95.94 110 ARG A C 1
ATOM 838 O O . ARG A 1 110 ? 6.027 -3.132 -1.953 1.00 95.94 110 ARG A O 1
ATOM 845 N N . SER A 1 111 ? 7.958 -4.259 -1.789 1.00 93.25 111 SER A N 1
ATOM 846 C CA . SER A 1 111 ? 8.475 -3.793 -3.073 1.00 93.25 111 SER A CA 1
ATOM 847 C C . SER A 1 111 ? 9.307 -4.868 -3.751 1.00 93.25 111 SER A C 1
ATOM 849 O O . SER A 1 111 ? 10.085 -5.567 -3.095 1.00 93.25 111 SER A O 1
ATOM 851 N N . ASP A 1 112 ? 9.199 -4.935 -5.075 1.00 91.31 112 ASP A N 1
ATOM 852 C CA . ASP A 1 112 ? 10.133 -5.698 -5.906 1.00 91.31 112 ASP A CA 1
ATOM 853 C C . ASP A 1 112 ? 11.540 -5.108 -5.827 1.00 91.31 112 ASP A C 1
ATOM 855 O O . ASP A 1 112 ? 12.529 -5.835 -5.884 1.00 91.31 112 ASP A O 1
ATOM 859 N N . SER A 1 113 ? 11.639 -3.799 -5.609 1.00 87.69 113 SER A N 1
ATOM 860 C CA . SER A 1 113 ? 12.900 -3.082 -5.504 1.00 87.69 113 SER A CA 1
ATOM 861 C C 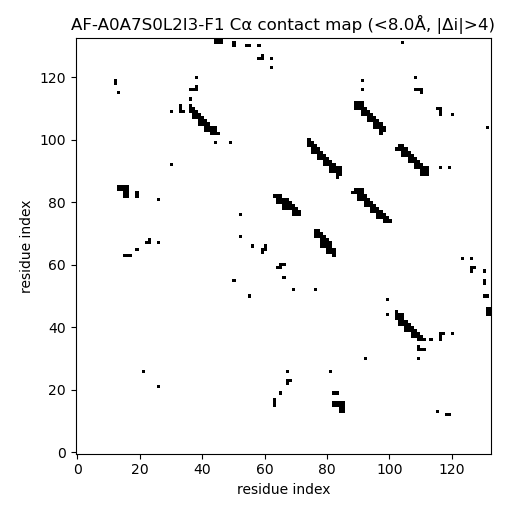. SER A 1 113 ? 13.240 -2.755 -4.055 1.00 87.69 113 SER A C 1
ATOM 863 O O . SER A 1 113 ? 12.610 -1.892 -3.433 1.00 87.69 113 SER A O 1
ATOM 865 N N . LEU A 1 114 ? 14.276 -3.403 -3.513 1.00 84.88 114 LEU A N 1
ATOM 866 C CA . LEU A 1 114 ? 14.781 -3.099 -2.168 1.00 84.88 114 LEU A CA 1
ATOM 867 C C . LEU A 1 114 ? 15.346 -1.678 -2.068 1.00 84.88 114 LEU A C 1
ATOM 869 O O . LEU A 1 114 ? 15.193 -1.039 -1.031 1.00 84.88 114 LEU A O 1
ATOM 873 N N . SER A 1 115 ? 15.959 -1.167 -3.139 1.00 89.06 115 SER A N 1
ATOM 874 C CA . SER A 1 115 ? 16.524 0.187 -3.154 1.00 89.06 115 SER A CA 1
ATOM 875 C C . SER A 1 115 ? 15.456 1.275 -3.089 1.00 89.06 115 SER A C 1
ATOM 877 O O . SER A 1 115 ? 15.737 2.363 -2.595 1.00 89.06 115 SER A O 1
ATOM 879 N N . TRP A 1 116 ? 14.236 0.987 -3.552 1.00 89.19 116 TRP A N 1
ATOM 880 C CA . TRP A 1 116 ? 13.134 1.950 -3.549 1.00 89.19 116 TRP A CA 1
ATOM 881 C C . TRP A 1 116 ? 12.139 1.773 -2.405 1.00 89.19 116 TRP A C 1
ATOM 883 O O . TRP A 1 116 ? 11.351 2.684 -2.172 1.00 89.19 116 TRP A O 1
ATOM 893 N N . LEU A 1 117 ? 12.191 0.668 -1.655 1.00 91.75 117 LEU A N 1
ATOM 894 C CA . LEU A 1 117 ? 11.232 0.395 -0.581 1.00 91.75 117 LEU A CA 1
ATOM 895 C C . LEU A 1 117 ? 11.190 1.515 0.473 1.00 91.75 117 LEU A C 1
ATOM 897 O O . LEU A 1 117 ? 10.119 2.058 0.730 1.00 91.75 117 LEU A O 1
ATOM 901 N N . GLN A 1 118 ? 12.340 1.883 1.048 1.00 92.62 118 GLN A N 1
ATOM 902 C CA . GLN A 1 118 ? 12.402 2.943 2.062 1.00 92.62 118 GLN A CA 1
ATOM 903 C C . GLN A 1 118 ? 12.070 4.329 1.473 1.00 92.62 118 GLN A C 1
ATOM 905 O O . GLN A 1 118 ? 11.162 4.965 2.002 1.00 92.62 118 GLN A O 1
ATOM 910 N N . PRO A 1 119 ? 12.681 4.787 0.356 1.00 91.88 119 PRO A N 1
ATOM 911 C CA . PRO A 1 119 ? 12.337 6.087 -0.230 1.00 91.88 119 PRO A CA 1
ATOM 912 C C . PRO A 1 119 ? 10.855 6.240 -0.601 1.00 91.88 119 PRO A C 1
ATOM 9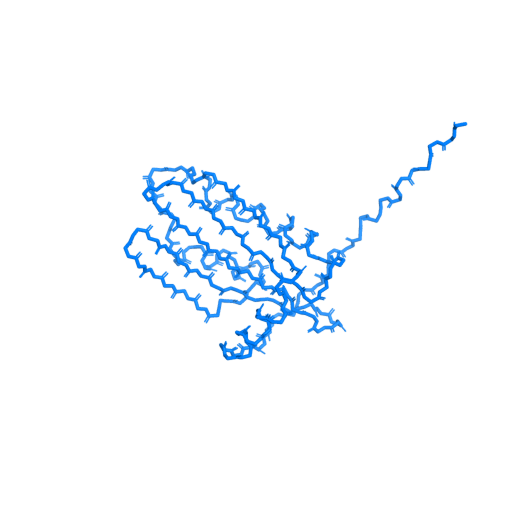14 O O . PRO A 1 119 ? 10.277 7.309 -0.410 1.00 91.88 119 PRO A O 1
ATOM 917 N N . LEU A 1 120 ? 10.224 5.183 -1.124 1.00 91.00 120 LEU A N 1
ATOM 918 C CA . LEU A 1 120 ? 8.800 5.208 -1.457 1.00 91.00 120 LEU A CA 1
ATOM 919 C C . LEU A 1 120 ? 7.928 5.215 -0.200 1.00 91.00 120 LEU A C 1
ATOM 921 O O . LEU A 1 120 ? 6.972 5.983 -0.130 1.00 91.00 120 LEU A O 1
ATOM 925 N N . ALA A 1 121 ? 8.261 4.422 0.817 1.00 92.62 121 ALA A N 1
ATOM 926 C CA . ALA A 1 121 ? 7.539 4.471 2.084 1.00 92.62 121 ALA A CA 1
ATOM 927 C C . ALA A 1 121 ? 7.652 5.850 2.755 1.00 92.62 121 ALA A C 1
ATOM 929 O O . ALA A 1 121 ? 6.648 6.383 3.231 1.00 92.62 121 ALA A O 1
ATOM 930 N N . ASP A 1 122 ? 8.831 6.475 2.722 1.00 91.75 122 ASP A N 1
ATOM 931 C CA . ASP A 1 122 ? 9.045 7.837 3.221 1.00 91.75 122 ASP A CA 1
ATOM 932 C C . ASP A 1 122 ? 8.227 8.863 2.423 1.00 91.75 122 ASP A C 1
ATOM 934 O O . ASP A 1 122 ? 7.694 9.809 2.999 1.00 91.75 122 ASP A O 1
ATOM 938 N N . HIS A 1 123 ? 8.056 8.660 1.112 1.00 90.81 123 HIS A N 1
ATOM 939 C CA . HIS A 1 123 ? 7.206 9.505 0.273 1.00 90.81 123 HIS A CA 1
ATOM 940 C C . HIS A 1 123 ? 5.718 9.430 0.657 1.00 90.81 123 HIS A C 1
ATOM 942 O O . HIS A 1 123 ? 5.046 10.462 0.718 1.00 90.81 123 HIS A O 1
ATOM 948 N N . PHE A 1 124 ? 5.200 8.232 0.950 1.00 91.38 124 PHE A N 1
ATOM 949 C CA . PHE A 1 124 ? 3.790 8.034 1.312 1.00 91.38 124 PHE A CA 1
ATOM 950 C C . PHE A 1 124 ? 3.491 8.289 2.794 1.00 91.38 124 PHE A C 1
ATOM 952 O O . PHE A 1 124 ? 2.347 8.581 3.148 1.00 91.38 124 PHE A O 1
ATOM 959 N N . SER A 1 125 ? 4.497 8.247 3.669 1.00 89.94 125 SER A N 1
ATOM 960 C CA . SER A 1 125 ? 4.322 8.452 5.113 1.00 89.94 125 SER A CA 1
ATOM 961 C C . SER A 1 125 ? 3.660 9.796 5.472 1.00 89.94 125 SER A C 1
ATOM 963 O O . SER A 1 125 ? 2.731 9.790 6.276 1.00 89.94 125 SER A O 1
ATOM 965 N N . PRO A 1 126 ? 4.012 10.947 4.859 1.00 88.44 126 PRO A N 1
ATOM 966 C CA . PRO A 1 126 ? 3.312 12.213 5.087 1.00 88.44 126 PRO A CA 1
ATOM 967 C C . PRO A 1 126 ? 1.874 12.257 4.560 1.00 88.44 126 PRO A C 1
ATOM 969 O O . PRO A 1 126 ? 1.096 13.099 5.006 1.00 88.44 126 PRO A O 1
ATOM 972 N N . VAL A 1 127 ? 1.525 11.433 3.566 1.00 88.44 127 VAL A N 1
ATOM 973 C CA . VAL A 1 127 ? 0.140 11.309 3.079 1.00 88.44 127 VAL A CA 1
ATOM 974 C C . VAL A 1 127 ? -0.675 10.556 4.122 1.00 88.44 127 VAL A C 1
ATOM 976 O O . VAL A 1 127 ? -1.698 11.060 4.575 1.00 88.44 127 VAL A O 1
ATOM 979 N N . LEU A 1 128 ? -0.155 9.418 4.589 1.00 86.81 128 LEU A N 1
ATOM 980 C CA . LEU A 1 128 ? -0.745 8.647 5.682 1.00 86.81 128 LEU A CA 1
ATOM 981 C C . LEU A 1 128 ? -0.880 9.497 6.953 1.00 86.81 128 LEU A C 1
ATOM 983 O O . LEU A 1 128 ? -1.958 9.574 7.524 1.00 86.81 128 LEU A O 1
ATOM 987 N N . GLY A 1 129 ? 0.164 10.226 7.348 1.00 85.81 129 GLY A N 1
ATOM 988 C CA . GLY A 1 129 ? 0.128 11.089 8.531 1.00 85.81 129 GLY A CA 1
ATOM 989 C C . GLY A 1 129 ? -0.931 12.196 8.473 1.00 85.81 129 GLY A C 1
ATOM 990 O O . GLY A 1 129 ? -1.435 12.589 9.514 1.00 85.81 129 GLY A O 1
ATOM 991 N N . ARG A 1 130 ? -1.303 12.678 7.278 1.00 84.25 130 ARG A N 1
ATOM 992 C CA . ARG A 1 130 ? -2.375 13.676 7.094 1.00 84.25 130 ARG A CA 1
ATOM 993 C C . ARG A 1 130 ? -3.780 13.081 7.145 1.00 84.25 130 ARG A C 1
ATOM 995 O O . ARG A 1 130 ? -4.712 13.790 7.491 1.00 84.25 130 ARG A O 1
ATOM 1002 N N . ILE A 1 131 ? -3.935 11.820 6.749 1.00 79.62 131 ILE A N 1
ATOM 1003 C CA . ILE A 1 131 ? -5.224 11.112 6.786 1.00 79.62 131 ILE A CA 1
ATOM 1004 C C . ILE A 1 131 ? -5.534 10.643 8.216 1.00 79.62 131 ILE A C 1
ATOM 1006 O O . ILE A 1 131 ? -6.690 10.555 8.615 1.00 79.62 131 ILE A O 1
ATOM 1010 N N . LEU A 1 132 ? -4.488 10.302 8.968 1.00 78.31 132 LEU A N 1
ATOM 1011 C CA . LEU A 1 132 ? -4.569 9.552 10.223 1.00 78.31 132 LEU A CA 1
ATOM 1012 C C . LEU A 1 132 ? -4.272 10.402 11.472 1.00 78.31 132 LEU A C 1
ATOM 1014 O O . LEU A 1 132 ? -4.298 9.868 12.586 1.00 78.31 132 LEU A O 1
ATOM 1018 N N . GLY A 1 133 ? -3.908 11.671 11.264 1.00 68.19 133 GLY A N 1
ATOM 1019 C CA . GLY A 1 133 ? -3.464 12.639 12.268 1.00 68.19 133 GLY A CA 1
ATOM 1020 C C . GLY A 1 133 ? -4.462 13.768 12.465 1.00 68.19 133 GLY A C 1
ATOM 1021 O O . GLY A 1 133 ? -4.691 14.138 13.639 1.00 68.19 133 GLY A O 1
#

Secondary structure (DSSP, 8-state):
----------PPPPPBPSS----HHHHHHHHHHTTTSEEEEEEEPPSSSPPPHHHHHHHHHHTT-EEEEEEEETTEEEEEEEEEBTTT-PEEEEEEEEETTTTEEEEEEEES-HHHHHHHHHHHHHHHHHHH-

Foldseek 3Di:
DDDDPPPDPPPPQFDWDQDDDDAPVRVVVLVVVQPVAKDKDKDFQDDDDAQDPVVLQVLVVVVQKDWHDWDDDPQKTWTKIWIAGPPVRKIKIWIWIQRVVRRMIMIMITIPDSVNRVVVCVVCVVSVVVRRD

Radius of gyration: 15.91 Å; Cα contacts (8 Å, |Δi|>4): 203; chains: 1; bounding box: 56×27×36 Å

InterPro domains:
  IPR012295 TBP domain superfamily [G3DSA:3.30.310.10] (9-133)
  IPR015151 Beta-adaptin appendage, C-terminal subdomain [PF09066] (21-125)
  IPR015151 Beta-adaptin appendage, C-terminal subdomain [SM01020] (15-129)

pLDDT: mean 85.38, std 14.68, range [36.16, 96.81]

Solvent-accessible surface area (backbone atoms only — not comparable to full-atom values): 7735 Å² total; per-residue (Å²): 142,77,85,80,75,80,79,78,74,83,61,78,74,80,51,64,39,94,76,65,87,77,53,67,69,58,46,51,52,53,57,64,75,28,71,91,37,63,48,80,46,74,48,71,50,43,72,95,65,82,68,52,70,65,59,50,50,51,57,44,36,77,71,54,35,42,81,72,48,72,52,72,59,91,60,31,39,41,35,33,33,36,35,28,35,53,96,75,70,39,43,40,36,37,41,40,38,38,33,59,88,79,34,34,35,38,40,39,37,33,25,74,42,74,86,48,41,61,63,52,50,60,64,46,44,64,56,52,49,66,62,38,80

Organism: NCBI:txid221442

Mean predicted aligned error: 6.79 Å

Nearest PDB structures (foldseek):
  7ohi-assembly1_A  TM=7.003E-01  e=3.938E-03  Mus musculus
  2vj0-assembly1_A  TM=7.015E-01  e=7.357E-03  Mus musculus
  1ky7-assembly1_A  TM=6.543E-01  e=3.046E-02  Mus musculus
  2xb3-assembly1_A  TM=4.842E-01  e=1.540E-02  Thermosynechococcus vestitus BP-1
  6e8a-assembly1_A-3  TM=4.755E-01  e=4.534E-02  Salmonella enterica subsp. enterica serovar Typhimurium